Protein AF-A0A6L5F2B5-F1 (afdb_monomer_lite)

Sequence (164 aa):
MQRPPYLRWAISGLLVLAIVWVEFAPDGMVEHPYLASSVTPGTPLGDVVEMRRVPAGVFPEVMISNKVSRYSLEQGTPLSPGLVANPDLLAPADWLTIVTGVPTTAVAGSKARLVTIEEPANSVTGVVIATGEEGEVAIPPDSAEAIATAHRRGSLEVLVSVGD

Structure (mmCIF, N/CA/C/O backbone):
data_AF-A0A6L5F2B5-F1
#
_entry.id   AF-A0A6L5F2B5-F1
#
loop_
_atom_site.group_PDB
_atom_site.id
_atom_site.type_symbol
_atom_site.label_atom_id
_atom_site.label_alt_id
_atom_site.label_comp_id
_atom_site.label_asym_id
_atom_site.label_entity_id
_atom_site.label_seq_id
_atom_site.pdbx_PDB_ins_code
_atom_site.Cartn_x
_atom_site.Cartn_y
_atom_site.Cartn_z
_atom_site.occupancy
_atom_site.B_iso_or_equiv
_atom_site.auth_seq_id
_atom_site.auth_comp_id
_atom_site.auth_asym_id
_atom_site.auth_atom_id
_atom_site.pdbx_PDB_model_num
ATOM 1 N N . MET A 1 1 ? 45.230 28.207 -45.922 1.00 54.50 1 MET A N 1
ATOM 2 C CA . MET A 1 1 ? 45.480 27.342 -44.749 1.00 54.50 1 MET A CA 1
ATOM 3 C C . MET A 1 1 ? 44.654 26.073 -44.922 1.00 54.50 1 MET A C 1
ATOM 5 O O . MET A 1 1 ? 43.434 26.145 -44.848 1.00 54.50 1 MET A O 1
ATOM 9 N N . GLN A 1 2 ? 45.279 24.948 -45.286 1.00 69.88 2 GLN A N 1
ATOM 10 C CA . GLN A 1 2 ? 44.576 23.665 -45.434 1.00 69.88 2 GLN A CA 1
ATOM 11 C C . GLN A 1 2 ? 44.113 23.186 -44.051 1.00 69.88 2 GLN A C 1
ATOM 13 O O . GLN A 1 2 ? 44.907 23.187 -43.111 1.00 69.88 2 GLN A O 1
ATOM 18 N N . ARG A 1 3 ? 42.832 22.810 -43.911 1.00 64.19 3 ARG A N 1
ATOM 19 C CA . ARG A 1 3 ? 42.331 22.203 -42.669 1.00 64.19 3 ARG A CA 1
ATOM 20 C C . ARG A 1 3 ? 43.109 20.912 -42.422 1.00 64.19 3 ARG A C 1
ATOM 22 O O . ARG A 1 3 ? 43.123 20.052 -43.305 1.00 64.19 3 ARG A O 1
ATOM 29 N N . PRO A 1 4 ? 43.760 20.770 -41.266 1.00 70.94 4 PRO A N 1
ATOM 30 C CA . PRO A 1 4 ? 44.647 19.651 -41.058 1.00 70.94 4 PRO A CA 1
ATOM 31 C C . PRO A 1 4 ? 43.853 18.336 -40.913 1.00 70.94 4 PRO A C 1
ATOM 33 O O . PRO A 1 4 ? 42.762 18.318 -40.334 1.00 70.94 4 PRO A O 1
ATOM 36 N N . PRO A 1 5 ? 44.369 17.224 -41.466 1.00 78.06 5 PRO A N 1
ATOM 37 C CA . PRO A 1 5 ? 43.603 15.997 -41.705 1.00 78.06 5 PRO A CA 1
ATOM 38 C C . PRO A 1 5 ? 43.151 15.280 -40.425 1.00 78.06 5 PRO A C 1
ATOM 40 O O . PRO A 1 5 ? 42.201 14.501 -40.468 1.00 78.06 5 PRO A O 1
ATOM 43 N N . TYR A 1 6 ? 43.778 15.571 -39.281 1.00 80.31 6 TYR A N 1
ATOM 44 C CA . TYR A 1 6 ? 43.431 14.982 -37.984 1.00 80.31 6 TYR A CA 1
ATOM 45 C C . TYR A 1 6 ? 42.020 15.354 -37.507 1.00 80.31 6 TYR A C 1
ATOM 47 O O . TYR A 1 6 ? 41.394 14.573 -36.795 1.00 80.31 6 TYR A O 1
ATOM 55 N N . LEU A 1 7 ? 41.475 16.498 -37.944 1.00 81.44 7 LEU A N 1
ATOM 56 C CA . LEU A 1 7 ? 40.124 16.915 -37.558 1.00 81.44 7 LEU A CA 1
ATOM 57 C C . LEU A 1 7 ? 39.055 15.942 -38.077 1.00 81.44 7 LEU A C 1
ATOM 59 O O . LEU A 1 7 ? 38.041 15.732 -37.419 1.00 81.44 7 LEU A O 1
ATOM 63 N N . ARG A 1 8 ? 39.289 15.330 -39.247 1.00 81.88 8 ARG A N 1
ATOM 64 C CA . ARG A 1 8 ? 38.360 14.355 -39.840 1.00 81.88 8 ARG A CA 1
ATOM 65 C C . ARG A 1 8 ? 38.303 13.090 -38.989 1.00 81.88 8 ARG A C 1
ATOM 67 O O . ARG A 1 8 ? 37.221 12.599 -38.709 1.00 81.88 8 ARG A O 1
ATOM 74 N N . TRP A 1 9 ? 39.460 12.623 -38.525 1.00 84.75 9 TRP A N 1
ATOM 75 C CA . TRP A 1 9 ? 39.563 11.456 -37.652 1.00 84.75 9 TRP A CA 1
ATOM 76 C C . TRP A 1 9 ? 38.947 11.701 -36.273 1.00 84.75 9 TRP A C 1
ATOM 78 O O . TRP A 1 9 ? 38.244 10.831 -35.767 1.00 84.75 9 TRP A O 1
ATOM 88 N N . ALA A 1 10 ? 39.132 12.896 -35.704 1.00 87.19 10 ALA A N 1
ATOM 89 C CA . ALA A 1 10 ? 38.517 13.270 -34.431 1.00 87.19 10 ALA A CA 1
ATOM 90 C C . ALA A 1 10 ? 36.980 13.305 -34.510 1.00 87.19 10 ALA A C 1
ATOM 92 O O . ALA A 1 10 ? 36.309 12.753 -33.642 1.00 87.19 10 ALA A O 1
ATOM 93 N N . ILE A 1 11 ? 36.419 13.897 -35.572 1.00 87.75 11 ILE A N 1
ATOM 94 C CA . ILE A 1 11 ? 34.963 13.935 -35.787 1.00 87.75 11 ILE A CA 1
ATOM 95 C C . ILE A 1 11 ? 34.411 12.521 -35.983 1.00 87.75 11 ILE A C 1
ATOM 97 O O . ILE A 1 11 ? 33.406 12.175 -35.368 1.00 87.75 11 ILE A O 1
ATOM 101 N N . SER A 1 12 ? 35.077 11.687 -36.788 1.00 88.19 12 SER A N 1
ATOM 102 C CA . SER A 1 12 ? 34.663 10.293 -36.975 1.00 88.19 12 SER A CA 1
ATOM 103 C C . SER A 1 12 ? 34.685 9.511 -35.662 1.00 88.19 12 SER A C 1
ATOM 105 O O . SER A 1 12 ? 33.732 8.796 -35.374 1.00 88.19 12 SER A O 1
ATOM 107 N N . GLY A 1 13 ? 35.725 9.676 -34.838 1.00 91.31 13 GLY A N 1
ATOM 108 C CA . GLY A 1 13 ? 35.797 9.038 -33.521 1.00 91.31 13 GLY A CA 1
ATOM 109 C C . GLY A 1 13 ? 34.666 9.480 -32.590 1.00 91.31 13 GLY A C 1
ATOM 110 O O . GLY A 1 13 ? 34.049 8.648 -31.932 1.00 91.31 13 GLY A O 1
ATOM 111 N N . LEU A 1 14 ? 34.340 10.775 -32.587 1.00 92.06 14 LEU A N 1
ATOM 112 C CA . LEU A 1 14 ? 33.259 11.323 -31.769 1.00 92.06 14 LEU A CA 1
ATOM 113 C C . LEU A 1 14 ? 31.879 10.837 -32.236 1.00 92.06 14 LEU A C 1
ATOM 115 O O . LEU A 1 14 ? 31.040 10.510 -31.403 1.00 92.06 14 LEU A O 1
ATOM 119 N N . LEU A 1 15 ? 31.659 10.721 -33.549 1.00 91.62 15 LEU A N 1
ATOM 120 C CA . LEU A 1 15 ? 30.430 10.146 -34.104 1.00 91.62 15 LEU A CA 1
ATOM 121 C C . LEU A 1 15 ? 30.271 8.670 -33.737 1.00 91.62 15 LEU A C 1
ATOM 123 O O . LEU A 1 15 ? 29.183 8.263 -33.345 1.00 91.62 15 LEU A O 1
ATOM 127 N N . VAL A 1 16 ? 31.345 7.878 -33.816 1.00 92.19 16 VAL A N 1
ATOM 128 C CA . VAL A 1 16 ? 31.313 6.467 -33.400 1.00 92.19 16 VAL A CA 1
ATOM 129 C C . VAL A 1 16 ? 30.978 6.357 -31.915 1.00 92.19 16 VAL A C 1
ATOM 131 O O . VAL A 1 16 ? 30.106 5.574 -31.556 1.00 92.19 16 VAL A O 1
ATOM 134 N N . LEU A 1 17 ? 31.598 7.174 -31.059 1.00 91.62 17 LEU A N 1
ATOM 135 C CA . LEU A 1 17 ? 31.284 7.202 -29.628 1.00 91.62 17 LEU A CA 1
ATOM 136 C C . LEU A 1 17 ? 29.833 7.612 -29.357 1.00 91.62 17 LEU A C 1
ATOM 138 O O . LEU A 1 17 ? 29.188 7.001 -28.513 1.00 91.62 17 LEU A O 1
ATOM 142 N N . ALA A 1 18 ? 29.307 8.604 -30.078 1.00 90.38 18 ALA A N 1
ATOM 143 C CA . ALA A 1 18 ? 27.919 9.032 -29.937 1.00 90.38 18 ALA A CA 1
ATOM 144 C C . ALA A 1 18 ? 26.934 7.932 -30.360 1.00 90.38 18 ALA A C 1
ATOM 146 O O . ALA A 1 18 ? 25.957 7.695 -29.660 1.00 90.38 18 ALA A O 1
ATOM 147 N N . ILE A 1 19 ? 27.206 7.231 -31.466 1.00 90.50 19 ILE A N 1
ATOM 148 C CA . ILE A 1 19 ? 26.375 6.111 -31.929 1.00 90.50 19 ILE A CA 1
ATOM 149 C C . ILE A 1 19 ? 26.415 4.967 -30.919 1.00 90.50 19 ILE A C 1
ATOM 151 O O . ILE A 1 19 ? 25.364 4.477 -30.534 1.00 90.50 19 ILE A O 1
ATOM 155 N N . VAL A 1 20 ? 27.605 4.585 -30.446 1.00 90.62 20 VAL A N 1
ATOM 156 C CA . VAL A 1 20 ? 27.759 3.574 -29.389 1.00 90.62 20 VAL A CA 1
ATOM 157 C C . VAL A 1 20 ? 26.959 3.989 -28.155 1.00 90.62 20 VAL A C 1
ATOM 159 O O . VAL A 1 20 ? 26.206 3.194 -27.611 1.00 90.62 20 VAL A O 1
ATOM 162 N N . TRP A 1 21 ? 27.056 5.248 -27.737 1.00 88.38 21 TRP A N 1
ATOM 163 C CA . TRP A 1 21 ? 26.327 5.732 -26.570 1.00 88.38 21 TRP A CA 1
ATOM 164 C C . TRP A 1 21 ? 24.803 5.695 -26.748 1.00 88.38 21 TRP A C 1
ATOM 166 O O . TRP A 1 21 ? 24.103 5.351 -25.805 1.00 88.38 21 TRP A O 1
ATOM 176 N N . VAL A 1 22 ? 24.291 6.002 -27.944 1.00 86.56 22 VAL A N 1
ATOM 177 C CA . VAL A 1 22 ? 22.856 5.913 -28.265 1.00 86.56 22 VAL A CA 1
ATOM 178 C C . VAL A 1 22 ? 22.385 4.460 -28.346 1.00 86.56 22 VAL A C 1
ATOM 180 O O . VAL A 1 22 ? 21.318 4.148 -27.831 1.00 86.56 22 VAL A O 1
ATOM 183 N N . GLU A 1 23 ? 23.178 3.574 -28.946 1.00 84.06 23 GLU A N 1
ATOM 184 C CA . GLU A 1 23 ? 22.852 2.148 -29.083 1.00 84.06 23 GLU A CA 1
ATOM 185 C C . GLU A 1 23 ? 22.801 1.441 -27.720 1.00 84.06 23 GLU A C 1
ATOM 187 O O . GLU A 1 23 ? 21.965 0.572 -27.492 1.00 84.06 23 GLU A O 1
ATOM 192 N N . PHE A 1 24 ? 23.684 1.832 -26.796 1.00 83.81 24 PHE A N 1
ATOM 193 C CA . PHE A 1 24 ? 23.734 1.299 -25.432 1.00 83.81 24 PHE A CA 1
ATOM 194 C C . PHE A 1 24 ? 22.965 2.150 -24.413 1.00 83.81 24 PHE A C 1
ATOM 196 O O . PHE A 1 24 ? 23.032 1.867 -23.213 1.00 83.81 24 PHE A O 1
ATOM 203 N N . ALA A 1 25 ? 22.249 3.189 -24.852 1.00 79.69 25 ALA A N 1
ATOM 204 C CA . ALA A 1 25 ? 21.392 3.946 -23.956 1.00 79.69 25 ALA A CA 1
ATOM 205 C C . ALA A 1 25 ? 20.269 3.019 -23.454 1.00 79.69 25 ALA A C 1
ATOM 207 O O . ALA A 1 25 ? 19.643 2.328 -24.261 1.00 79.69 25 ALA A O 1
ATOM 208 N N . PRO A 1 26 ? 20.008 2.965 -22.136 1.00 76.38 26 PRO A N 1
ATOM 209 C CA . PRO A 1 26 ? 18.929 2.147 -21.606 1.00 76.38 26 PRO A CA 1
ATOM 210 C C . PRO A 1 26 ? 17.595 2.574 -22.223 1.00 76.38 26 PRO A C 1
ATOM 212 O O . PRO A 1 26 ? 17.339 3.767 -22.399 1.00 76.38 26 PRO A O 1
ATOM 215 N N . ASP A 1 27 ? 16.757 1.587 -22.548 1.00 79.81 27 ASP A N 1
ATOM 216 C CA . ASP A 1 27 ? 15.412 1.829 -23.060 1.00 79.81 27 ASP A CA 1
ATOM 217 C C . ASP A 1 27 ? 14.671 2.730 -22.066 1.00 79.81 27 ASP A C 1
ATOM 219 O O . ASP A 1 27 ? 14.524 2.407 -20.886 1.00 79.81 27 ASP A O 1
ATOM 223 N N . GLY A 1 28 ? 14.252 3.903 -22.538 1.00 87.12 28 GLY A N 1
ATOM 224 C CA . GLY A 1 28 ? 13.552 4.881 -21.713 1.00 87.12 28 GLY A CA 1
ATOM 225 C C . GLY A 1 28 ? 12.158 4.417 -21.296 1.00 87.12 28 GLY A C 1
ATOM 226 O O . GLY A 1 28 ? 11.490 5.140 -20.563 1.00 87.12 28 GLY A O 1
ATOM 227 N N . MET A 1 29 ? 11.706 3.252 -21.768 1.00 92.31 29 MET A N 1
ATOM 228 C CA . MET A 1 29 ? 10.403 2.678 -21.470 1.00 92.31 29 MET A CA 1
ATOM 229 C C . MET A 1 29 ? 10.550 1.361 -20.704 1.00 92.31 29 MET A C 1
ATOM 231 O O . MET A 1 29 ? 11.310 0.480 -21.097 1.00 92.31 29 MET A O 1
ATOM 235 N N . VAL A 1 30 ? 9.738 1.190 -19.668 1.00 93.75 30 VAL A N 1
ATOM 236 C CA . VAL A 1 30 ? 9.648 -0.021 -18.845 1.00 93.75 30 VAL A CA 1
ATOM 237 C C . VAL A 1 30 ? 8.236 -0.588 -18.895 1.00 93.75 30 VAL A C 1
ATOM 239 O O . VAL A 1 30 ? 7.274 0.134 -19.163 1.00 93.75 30 VAL A O 1
ATOM 242 N N . GLU A 1 31 ? 8.098 -1.888 -18.656 1.00 94.00 31 GLU A N 1
ATOM 243 C CA . GLU A 1 31 ? 6.786 -2.504 -18.483 1.00 94.00 31 GLU A CA 1
ATOM 244 C C . GLU A 1 31 ? 6.253 -2.217 -17.080 1.00 94.00 31 GLU A C 1
ATOM 246 O O . GLU A 1 31 ? 6.948 -2.411 -16.084 1.00 94.00 31 GLU A O 1
ATOM 251 N N . HIS A 1 32 ? 5.011 -1.754 -17.007 1.00 95.75 32 HIS A N 1
ATOM 252 C CA . HIS A 1 32 ? 4.328 -1.467 -15.757 1.00 95.75 32 HIS A CA 1
ATOM 253 C C . HIS A 1 32 ? 2.943 -2.130 -15.748 1.00 95.75 32 HIS A C 1
ATOM 255 O O . HIS A 1 32 ? 2.259 -2.110 -16.777 1.00 95.75 32 HIS A O 1
ATOM 261 N N . PRO A 1 33 ? 2.518 -2.719 -14.619 1.00 96.38 33 PRO A N 1
ATOM 262 C CA . PRO A 1 33 ? 1.235 -3.399 -14.519 1.00 96.38 33 PRO A CA 1
ATOM 263 C C . 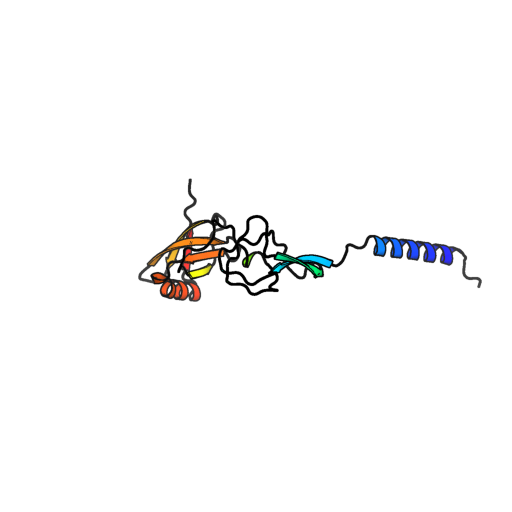PRO A 1 33 ? 0.055 -2.424 -14.419 1.00 96.38 33 PRO A C 1
ATOM 265 O O . PRO A 1 33 ? 0.040 -1.498 -13.606 1.00 96.38 33 PRO A O 1
ATOM 268 N N . TYR A 1 34 ? -0.973 -2.685 -15.220 1.00 96.56 34 TYR A N 1
ATOM 269 C CA . TYR A 1 34 ? -2.263 -1.999 -15.215 1.00 96.56 34 TYR A CA 1
ATOM 270 C C . TYR A 1 34 ? -3.389 -3.009 -15.020 1.00 96.56 34 TYR A C 1
ATOM 272 O O . TYR A 1 34 ? -3.281 -4.155 -15.449 1.00 96.56 34 TYR A O 1
ATOM 280 N N . LEU A 1 35 ? -4.498 -2.588 -14.417 1.00 97.00 35 LEU A N 1
ATOM 281 C CA . LEU A 1 35 ? -5.676 -3.446 -14.307 1.00 97.00 35 LEU A CA 1
ATOM 282 C C . LEU A 1 35 ? -6.334 -3.679 -15.672 1.00 97.00 35 LEU A C 1
ATOM 284 O O . LEU A 1 35 ? -6.782 -2.737 -16.324 1.00 97.00 35 LEU A O 1
ATOM 288 N N . ALA A 1 36 ? -6.449 -4.943 -16.072 1.00 96.38 36 ALA A N 1
ATOM 289 C CA . ALA A 1 36 ? -7.134 -5.362 -17.292 1.00 96.38 36 ALA A CA 1
ATOM 290 C C . ALA A 1 36 ? -8.665 -5.362 -17.134 1.00 96.38 36 ALA A C 1
ATOM 292 O O . ALA A 1 36 ? -9.388 -5.233 -18.121 1.00 96.38 36 ALA A O 1
ATOM 293 N N . SER A 1 37 ? -9.170 -5.457 -15.901 1.00 95.69 37 SER A N 1
ATOM 294 C CA . SER A 1 37 ? -10.593 -5.388 -15.551 1.00 95.69 37 SER A CA 1
ATOM 295 C C . SER A 1 37 ? -10.785 -4.731 -14.184 1.00 95.69 37 SER A C 1
ATOM 297 O O . SER A 1 37 ? -9.860 -4.706 -13.377 1.00 95.69 37 SER A O 1
ATOM 299 N N . SER A 1 38 ? -11.989 -4.229 -13.900 1.00 95.31 38 SER A N 1
ATOM 300 C CA . SER A 1 38 ? -12.322 -3.735 -12.559 1.00 95.31 38 SER A CA 1
ATOM 301 C C . SER A 1 38 ? -12.286 -4.869 -11.532 1.00 95.31 38 SER A C 1
ATOM 303 O O . SER A 1 38 ? -12.674 -6.000 -11.833 1.00 95.31 38 SER A O 1
ATOM 305 N N . VAL A 1 39 ? -11.836 -4.561 -10.318 1.00 94.75 39 VAL A N 1
ATOM 306 C CA . VAL A 1 39 ? -11.654 -5.532 -9.230 1.00 94.75 39 VAL A CA 1
ATOM 307 C C . VAL A 1 39 ? -12.181 -4.982 -7.912 1.00 94.75 39 VAL A C 1
ATOM 309 O O . VAL A 1 39 ? -12.155 -3.776 -7.671 1.00 94.75 39 VAL A O 1
ATOM 312 N N . THR A 1 40 ? -12.635 -5.874 -7.037 1.00 91.88 40 THR A N 1
ATOM 313 C CA . THR A 1 40 ? -13.027 -5.548 -5.660 1.00 91.88 40 THR A CA 1
ATOM 314 C C . THR A 1 40 ? -11.866 -5.796 -4.686 1.00 91.88 40 THR A C 1
ATOM 316 O O . THR A 1 40 ? -10.929 -6.527 -5.035 1.00 91.88 40 THR A O 1
ATOM 319 N N . PRO A 1 41 ? -11.909 -5.252 -3.454 1.00 87.94 41 PRO A N 1
ATOM 320 C CA . PRO A 1 41 ? -10.929 -5.577 -2.419 1.00 87.94 41 PRO A CA 1
ATOM 321 C C . PRO A 1 41 ? -10.782 -7.092 -2.228 1.00 87.94 41 PRO A C 1
ATOM 323 O O . PRO A 1 41 ? -11.764 -7.832 -2.277 1.00 87.94 41 PRO A O 1
ATOM 326 N N . GLY A 1 42 ? -9.551 -7.553 -2.043 1.00 86.12 42 GLY A N 1
ATOM 327 C CA . GLY A 1 42 ? -9.200 -8.963 -1.884 1.00 86.12 42 GLY A CA 1
ATOM 328 C C . GLY A 1 42 ? -9.114 -9.778 -3.174 1.00 86.12 42 GLY A C 1
ATOM 329 O O . GLY A 1 42 ? -8.711 -10.937 -3.120 1.00 86.12 42 GLY A O 1
ATOM 330 N N . THR A 1 43 ? -9.419 -9.196 -4.337 1.00 90.81 43 THR A N 1
ATOM 331 C CA . THR A 1 43 ? -9.288 -9.906 -5.620 1.00 90.81 43 THR A CA 1
ATOM 332 C C . THR A 1 43 ? -7.814 -10.195 -5.928 1.00 90.81 43 THR A C 1
ATOM 334 O O . THR A 1 43 ? -7.023 -9.248 -5.934 1.00 90.81 43 THR A O 1
ATOM 337 N N . PRO A 1 44 ? -7.420 -11.451 -6.215 1.00 92.44 44 PRO A N 1
ATOM 338 C CA . PRO A 1 44 ? -6.066 -11.783 -6.657 1.00 92.44 44 PRO A CA 1
ATOM 339 C C . PRO A 1 44 ? -5.696 -11.060 -7.954 1.00 92.44 44 PRO A C 1
ATOM 341 O O . PRO A 1 44 ? -6.482 -11.035 -8.898 1.00 92.44 44 PRO A O 1
ATOM 344 N N . LEU A 1 45 ? -4.489 -10.495 -8.012 1.00 93.31 45 LEU A N 1
ATOM 345 C CA . LEU A 1 45 ? -4.063 -9.651 -9.134 1.00 93.31 45 LEU A CA 1
ATOM 346 C C . LEU A 1 45 ? -3.381 -10.413 -10.282 1.00 93.31 45 LEU A C 1
ATOM 348 O O . LEU A 1 45 ? -3.130 -9.822 -11.324 1.00 93.31 45 LEU A O 1
ATOM 352 N N . GLY A 1 46 ? -3.087 -11.706 -10.116 1.00 86.56 46 GLY A N 1
ATOM 353 C CA . GLY A 1 46 ? -2.279 -12.479 -11.070 1.00 86.56 46 GLY A CA 1
ATOM 354 C C . GLY A 1 46 ? -2.813 -12.483 -12.507 1.00 86.56 46 GLY A C 1
ATOM 355 O O . GLY A 1 46 ? -2.042 -12.260 -13.435 1.00 86.56 46 GLY A O 1
ATOM 356 N N . ASP A 1 47 ? -4.125 -12.663 -12.678 1.00 87.38 47 ASP A N 1
ATOM 357 C CA . ASP A 1 47 ? -4.748 -12.856 -14.000 1.00 87.38 47 ASP A CA 1
ATOM 358 C C . ASP A 1 47 ? -5.524 -11.626 -14.503 1.00 87.38 47 ASP A C 1
ATOM 360 O O . ASP A 1 47 ? -6.057 -11.620 -15.611 1.00 87.38 47 ASP A O 1
ATOM 364 N N . VAL A 1 48 ? -5.614 -10.576 -13.686 1.00 93.38 48 VAL A N 1
ATOM 365 C CA . VAL A 1 48 ? -6.406 -9.359 -13.958 1.00 93.38 48 VAL A CA 1
ATOM 366 C C . VAL A 1 48 ? -5.520 -8.160 -14.292 1.00 93.38 48 VAL A C 1
ATOM 368 O O . VAL A 1 48 ? -5.969 -7.015 -14.242 1.00 93.38 48 VAL A O 1
ATOM 371 N N . VAL A 1 49 ? -4.253 -8.415 -14.619 1.00 95.75 49 VAL A N 1
ATOM 372 C CA . VAL A 1 49 ? -3.243 -7.400 -14.910 1.00 95.75 49 VAL A CA 1
ATOM 373 C C . VAL A 1 49 ? -2.729 -7.556 -16.332 1.00 95.75 49 VAL A C 1
ATOM 375 O O . VAL A 1 49 ? -2.451 -8.657 -16.800 1.00 95.75 49 VAL A O 1
ATOM 378 N N . GLU A 1 50 ? -2.562 -6.426 -17.006 1.00 95.50 50 GLU A N 1
ATOM 379 C CA . GLU A 1 50 ? -1.867 -6.324 -18.281 1.00 95.50 50 GLU A CA 1
ATOM 380 C C . GLU A 1 50 ? -0.627 -5.438 -18.139 1.00 95.50 50 GLU A C 1
ATOM 382 O O . GLU A 1 50 ? -0.633 -4.427 -17.433 1.00 95.50 50 GLU A O 1
ATOM 387 N N . MET A 1 51 ? 0.455 -5.815 -18.816 1.00 95.06 51 MET A N 1
ATOM 388 C CA . MET A 1 51 ? 1.694 -5.042 -18.819 1.00 95.06 51 MET A CA 1
ATOM 389 C C . MET A 1 51 ? 1.630 -3.991 -19.928 1.00 95.06 51 MET A C 1
ATOM 391 O O . MET A 1 51 ? 1.414 -4.319 -21.096 1.00 95.06 51 MET A O 1
ATOM 395 N N . ARG A 1 52 ? 1.825 -2.717 -19.576 1.00 94.81 52 ARG A N 1
ATOM 396 C CA . ARG A 1 52 ? 1.892 -1.603 -20.534 1.00 94.81 52 ARG A CA 1
ATOM 397 C C . ARG A 1 52 ? 3.267 -0.949 -20.482 1.00 94.81 52 ARG A C 1
ATOM 399 O O . ARG A 1 52 ? 3.834 -0.773 -19.408 1.00 94.81 52 ARG A O 1
ATOM 406 N N . ARG A 1 53 ? 3.795 -0.545 -21.641 1.00 94.69 53 ARG A N 1
ATOM 407 C CA . ARG A 1 53 ? 5.057 0.205 -21.716 1.00 94.69 53 ARG A CA 1
ATOM 408 C C . ARG A 1 53 ? 4.830 1.665 -21.334 1.00 94.69 53 ARG A C 1
ATOM 410 O O . ARG A 1 53 ? 4.037 2.353 -21.973 1.00 94.69 53 ARG A O 1
ATOM 417 N N . VAL A 1 54 ? 5.564 2.140 -20.337 1.00 94.25 54 VAL A N 1
ATOM 418 C CA . VAL A 1 54 ? 5.519 3.518 -19.827 1.00 94.25 54 VAL A CA 1
ATOM 419 C C . VAL A 1 54 ? 6.935 4.072 -19.687 1.00 94.25 54 VAL A C 1
ATOM 421 O O . VAL A 1 54 ? 7.870 3.281 -19.572 1.00 94.25 54 VAL A O 1
ATOM 424 N N . PRO A 1 55 ? 7.136 5.399 -19.680 1.00 93.31 55 PRO A N 1
ATOM 425 C CA . PRO A 1 55 ? 8.460 5.953 -19.441 1.00 93.31 55 PRO A CA 1
ATOM 426 C C . PRO A 1 55 ? 9.008 5.533 -18.071 1.00 93.31 55 PRO A C 1
ATOM 428 O O . PRO A 1 55 ? 8.283 5.502 -17.072 1.00 93.31 55 PRO A O 1
ATOM 431 N N . ALA A 1 56 ? 10.297 5.212 -18.026 1.00 90.31 56 ALA A N 1
ATOM 432 C CA . ALA A 1 56 ? 10.992 4.834 -16.807 1.00 90.31 56 ALA A CA 1
ATOM 433 C C . ALA A 1 56 ? 10.894 5.950 -15.752 1.00 90.31 56 ALA A C 1
ATOM 435 O O . ALA A 1 56 ? 11.029 7.134 -16.062 1.00 90.31 56 ALA A O 1
ATOM 436 N N . GLY A 1 57 ? 10.658 5.569 -14.494 1.00 87.62 57 GLY A N 1
ATOM 437 C CA . GLY A 1 57 ? 10.583 6.500 -13.363 1.00 87.62 57 GLY A CA 1
ATOM 438 C C . GLY A 1 57 ? 9.253 7.246 -13.199 1.00 87.62 57 GLY A C 1
ATOM 439 O O . GLY A 1 57 ? 9.129 8.025 -12.259 1.00 87.62 57 GLY A O 1
ATOM 440 N N . VAL A 1 58 ? 8.252 7.010 -14.059 1.00 91.44 58 VAL A N 1
ATOM 441 C CA . VAL A 1 58 ? 6.912 7.616 -13.902 1.00 91.44 58 VAL A CA 1
ATOM 442 C C . VAL A 1 58 ? 6.140 6.993 -12.738 1.00 91.44 58 VAL A C 1
ATOM 444 O O . VAL A 1 58 ? 5.430 7.701 -12.027 1.00 91.44 58 VAL A O 1
ATOM 447 N N . PHE A 1 59 ? 6.287 5.684 -12.528 1.00 91.75 59 PHE A N 1
ATOM 448 C CA . PHE A 1 59 ? 5.608 4.948 -11.465 1.00 91.75 59 PHE A CA 1
ATOM 449 C C . PHE A 1 59 ? 6.609 4.200 -10.580 1.00 91.75 59 PHE A C 1
ATOM 451 O O . PHE A 1 59 ? 7.636 3.737 -11.086 1.00 91.75 59 PHE A O 1
ATOM 458 N N . PRO A 1 60 ? 6.317 4.053 -9.274 1.00 88.81 60 PRO A N 1
ATOM 459 C CA . PRO A 1 60 ? 7.093 3.184 -8.400 1.00 88.81 60 PRO A CA 1
ATOM 460 C C . PRO A 1 60 ? 6.970 1.723 -8.847 1.00 88.81 60 PRO A C 1
ATOM 462 O O . PRO 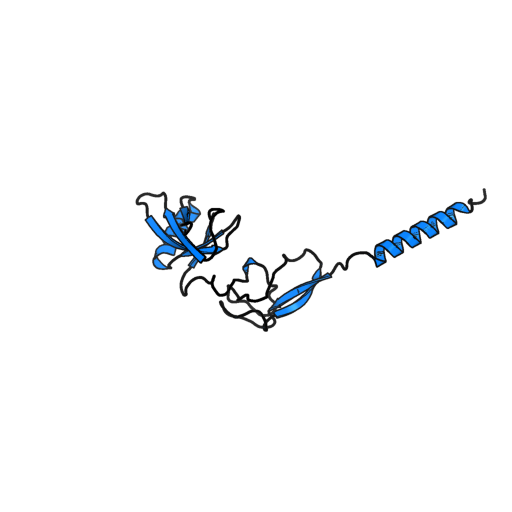A 1 60 ? 5.932 1.293 -9.354 1.00 88.81 60 PRO A O 1
ATOM 465 N N . GLU A 1 61 ? 8.031 0.951 -8.634 1.00 87.44 61 GLU A N 1
ATOM 466 C CA . GLU A 1 61 ? 8.037 -0.482 -8.919 1.00 87.44 61 GLU A CA 1
ATOM 467 C C . GLU A 1 61 ? 7.056 -1.220 -7.997 1.00 87.44 61 GLU A C 1
ATOM 469 O O . GLU A 1 61 ? 6.969 -0.935 -6.800 1.00 87.44 61 GLU A O 1
ATOM 474 N N . VAL A 1 62 ? 6.302 -2.172 -8.554 1.00 89.69 62 VAL A N 1
ATOM 475 C CA . VAL A 1 62 ? 5.314 -2.954 -7.808 1.00 89.69 62 VAL A CA 1
ATOM 476 C C . VAL A 1 62 ? 5.405 -4.431 -8.182 1.00 89.69 62 VAL A C 1
ATOM 478 O O . VAL A 1 62 ? 5.372 -4.811 -9.350 1.00 89.69 62 VAL A O 1
ATOM 481 N N . MET A 1 63 ? 5.497 -5.284 -7.165 1.00 88.62 63 MET A N 1
ATOM 482 C CA . MET A 1 63 ? 5.500 -6.737 -7.324 1.00 88.62 63 MET A CA 1
ATOM 483 C C . MET A 1 63 ? 4.076 -7.270 -7.184 1.00 88.62 63 MET A C 1
ATOM 485 O O . MET A 1 63 ? 3.504 -7.184 -6.100 1.00 88.62 63 MET A O 1
ATOM 489 N N . ILE A 1 64 ? 3.519 -7.833 -8.261 1.00 90.31 64 ILE A N 1
ATOM 490 C CA . ILE A 1 64 ? 2.125 -8.320 -8.318 1.00 90.31 64 ILE A CA 1
ATOM 491 C C . ILE A 1 64 ? 1.980 -9.783 -7.865 1.00 90.31 64 ILE A C 1
ATOM 493 O O . ILE A 1 64 ? 0.896 -10.215 -7.473 1.00 90.31 64 ILE A O 1
ATOM 497 N N . SER A 1 65 ? 3.068 -10.556 -7.888 1.00 88.44 65 SER A N 1
ATOM 498 C CA . SER A 1 65 ? 3.035 -11.980 -7.537 1.00 88.44 65 SER A CA 1
ATOM 499 C C . SER A 1 65 ? 2.487 -12.197 -6.121 1.00 88.44 65 SER A C 1
ATOM 501 O O . SER A 1 65 ? 2.973 -11.593 -5.163 1.00 88.44 65 SER A O 1
ATOM 503 N N . ASN A 1 66 ? 1.466 -13.052 -6.004 1.00 87.06 66 ASN A N 1
ATOM 504 C CA . ASN A 1 66 ? 0.738 -13.350 -4.764 1.00 87.06 66 ASN A CA 1
ATOM 505 C C . ASN A 1 66 ? 0.124 -12.124 -4.059 1.00 87.06 66 ASN A C 1
ATOM 507 O O . ASN A 1 66 ? -0.046 -12.134 -2.839 1.00 87.06 66 ASN A O 1
ATOM 511 N N . LYS A 1 67 ? -0.215 -11.066 -4.806 1.00 91.06 67 LYS A N 1
ATOM 512 C CA . LYS A 1 67 ? -0.920 -9.897 -4.270 1.00 91.06 67 LYS A CA 1
ATOM 513 C C . LYS A 1 67 ? -2.410 -9.924 -4.565 1.00 91.06 67 LYS A C 1
ATOM 515 O O . LYS A 1 67 ? -2.871 -10.501 -5.552 1.00 91.06 67 LYS A O 1
ATOM 520 N N . VAL A 1 68 ? -3.143 -9.217 -3.717 1.00 91.62 68 VAL A N 1
ATOM 521 C CA . VAL A 1 68 ? -4.564 -8.921 -3.875 1.00 91.62 68 VAL A CA 1
ATOM 522 C C . VAL A 1 68 ? -4.785 -7.416 -3.975 1.00 91.62 68 VAL A C 1
ATOM 524 O O . VAL A 1 68 ? -3.978 -6.627 -3.475 1.00 91.62 68 VAL A O 1
ATOM 527 N N . SER A 1 69 ? -5.888 -7.011 -4.602 1.00 90.62 69 SER A N 1
ATOM 528 C CA . SER A 1 69 ? -6.314 -5.614 -4.603 1.00 90.62 69 SER A CA 1
ATOM 529 C C . SER A 1 69 ? -6.676 -5.172 -3.191 1.00 90.62 69 SER A C 1
ATOM 531 O O . SER A 1 69 ? -7.418 -5.859 -2.489 1.00 90.62 69 SER A O 1
ATOM 533 N N . ARG A 1 70 ? -6.188 -4.008 -2.774 1.00 86.69 70 ARG A N 1
ATOM 534 C CA . ARG A 1 70 ? -6.528 -3.437 -1.470 1.00 86.69 70 ARG A CA 1
ATOM 535 C C . ARG A 1 70 ? -7.873 -2.714 -1.468 1.00 86.69 70 ARG A C 1
ATOM 537 O O . ARG A 1 70 ? -8.588 -2.737 -0.471 1.00 86.69 70 ARG A O 1
ATOM 544 N N . TYR A 1 71 ? -8.216 -2.094 -2.591 1.00 86.19 71 TYR A N 1
ATOM 545 C CA . TYR A 1 71 ? -9.419 -1.284 -2.754 1.00 86.19 71 TYR A CA 1
ATOM 546 C C . TYR A 1 71 ? -10.258 -1.796 -3.927 1.00 86.19 71 TYR A C 1
ATOM 548 O O . TYR A 1 71 ? -9.849 -2.695 -4.666 1.00 86.19 71 TYR A O 1
ATOM 556 N N . SER A 1 72 ? -11.447 -1.221 -4.098 1.00 90.88 72 SER A N 1
ATOM 557 C CA . SER A 1 72 ? -12.158 -1.342 -5.367 1.00 90.88 72 SER A CA 1
ATOM 558 C C . SER A 1 72 ? -11.433 -0.479 -6.393 1.00 90.88 72 SER A C 1
ATOM 560 O O . SER A 1 72 ? -11.253 0.715 -6.159 1.00 90.88 72 SER A O 1
ATOM 562 N N . LEU A 1 73 ? -11.000 -1.077 -7.497 1.00 94.94 73 LEU A N 1
ATOM 563 C CA . LEU A 1 73 ? -10.225 -0.400 -8.533 1.00 94.94 73 LEU A CA 1
ATOM 564 C C . LEU A 1 73 ? -10.885 -0.6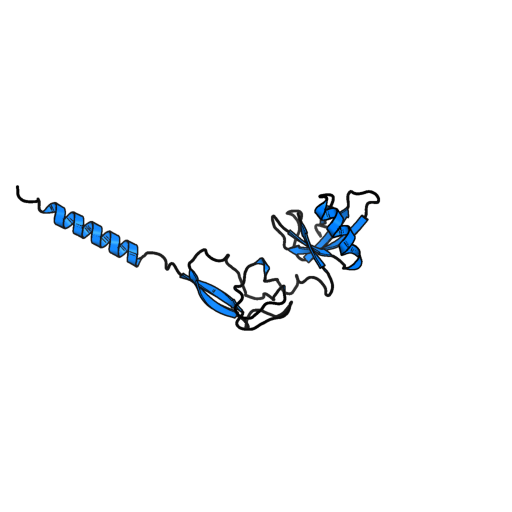00 -9.892 1.00 94.94 73 LEU A C 1
ATOM 566 O O . LEU A 1 73 ? -11.430 -1.666 -10.187 1.00 94.94 73 LEU A O 1
ATOM 570 N N . GLU A 1 74 ? -10.823 0.433 -10.721 1.00 96.88 74 GLU A N 1
ATOM 571 C CA . GLU A 1 74 ? -11.373 0.402 -12.070 1.00 96.88 74 GLU A CA 1
ATOM 572 C C . GLU A 1 74 ? -10.357 -0.151 -13.072 1.00 96.88 74 GLU A C 1
ATOM 574 O O . GLU A 1 74 ? -9.137 -0.083 -12.872 1.00 96.88 74 GLU A O 1
ATOM 579 N N . GLN A 1 75 ? -10.874 -0.678 -14.181 1.00 96.88 75 GLN A N 1
ATOM 580 C CA . GLN A 1 75 ? -10.066 -1.071 -15.329 1.00 96.88 75 GLN A CA 1
ATOM 581 C C . GLN A 1 75 ? -9.170 0.088 -15.795 1.00 96.88 75 GLN A C 1
ATOM 583 O O . GLN A 1 75 ? -9.590 1.240 -15.866 1.00 96.88 75 GLN A O 1
ATOM 588 N N . GLY A 1 76 ? -7.930 -0.224 -16.164 1.00 95.81 76 GLY A N 1
ATOM 589 C CA . GLY A 1 76 ? -6.963 0.748 -16.666 1.00 95.81 76 GLY A CA 1
ATOM 590 C C . GLY A 1 76 ? -6.239 1.543 -15.579 1.00 95.81 76 GLY A C 1
ATOM 591 O O . GLY A 1 76 ? -5.459 2.433 -15.917 1.00 95.81 76 GLY A O 1
ATOM 592 N N . THR A 1 77 ? -6.448 1.227 -14.299 1.00 95.88 77 THR A N 1
ATOM 593 C CA . THR A 1 77 ? -5.700 1.834 -13.190 1.00 95.88 77 THR A CA 1
ATOM 594 C C . THR A 1 77 ? -4.252 1.307 -13.169 1.00 95.88 77 THR A C 1
ATOM 596 O O . THR A 1 77 ? -4.073 0.084 -13.175 1.00 95.88 77 THR A O 1
ATOM 599 N N . PRO A 1 78 ? -3.220 2.177 -13.137 1.00 95.69 78 PRO A N 1
ATOM 600 C CA . PRO A 1 78 ? -1.837 1.758 -12.900 1.00 95.69 78 PRO A CA 1
ATOM 601 C C . PRO A 1 78 ? -1.683 1.242 -11.469 1.00 95.69 78 PRO A C 1
ATOM 603 O O . PRO A 1 78 ? -2.159 1.877 -10.523 1.00 95.69 78 PRO A O 1
ATOM 606 N N . LEU A 1 79 ? -1.021 0.102 -11.293 1.00 94.31 79 LEU A N 1
ATOM 607 C CA . LEU A 1 79 ? -0.838 -0.472 -9.965 1.00 94.31 79 LEU A CA 1
ATOM 608 C C . LEU A 1 79 ? 0.363 0.152 -9.257 1.00 94.31 79 LEU A C 1
ATOM 610 O O . LEU A 1 79 ? 1.446 0.291 -9.810 1.00 94.31 79 LEU A O 1
ATOM 614 N N . SER A 1 80 ? 0.180 0.492 -7.986 1.00 92.19 80 SER A N 1
ATOM 615 C CA . SER A 1 80 ? 1.246 1.000 -7.127 1.00 92.19 80 SER A CA 1
ATOM 616 C C . SER A 1 80 ? 1.327 0.178 -5.839 1.00 92.19 80 SER A C 1
ATOM 618 O O . SER A 1 80 ? 0.354 -0.498 -5.486 1.00 92.19 80 SER A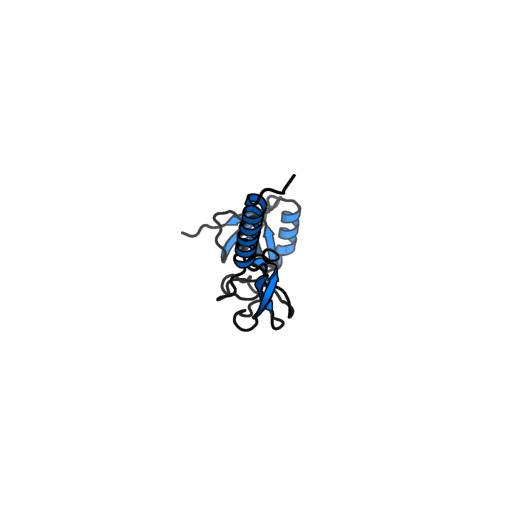 O 1
ATOM 620 N N . PRO A 1 81 ? 2.451 0.235 -5.100 1.00 87.12 81 PRO A N 1
ATOM 621 C CA . PRO A 1 81 ? 2.609 -0.511 -3.852 1.00 87.12 81 PRO A CA 1
ATOM 622 C C . PRO A 1 81 ? 1.492 -0.275 -2.828 1.00 87.12 81 PRO A C 1
ATOM 624 O O . PRO A 1 81 ? 1.143 -1.195 -2.100 1.00 87.12 81 PRO A O 1
ATOM 627 N N . GLY A 1 82 ? 0.894 0.922 -2.794 1.00 84.88 82 GLY A N 1
ATOM 628 C CA . GLY A 1 82 ? -0.206 1.241 -1.876 1.00 84.88 82 GLY A CA 1
ATOM 629 C C . GLY A 1 82 ? -1.560 0.634 -2.265 1.00 84.88 82 GLY A C 1
ATOM 630 O O . GLY A 1 82 ? -2.442 0.514 -1.415 1.00 84.88 82 GLY A O 1
ATOM 631 N N . LEU A 1 83 ? -1.734 0.234 -3.529 1.00 88.81 83 LEU A N 1
ATOM 632 C CA . LEU A 1 83 ? -2.976 -0.356 -4.045 1.00 88.81 83 LEU A CA 1
ATOM 633 C C . LEU A 1 83 ? -3.021 -1.881 -3.912 1.00 88.81 83 LEU A C 1
ATOM 635 O O . LEU A 1 83 ? -4.082 -2.483 -4.090 1.00 88.81 83 LEU A O 1
ATOM 639 N N . VAL A 1 84 ? -1.885 -2.505 -3.606 1.00 90.12 84 VAL A N 1
ATOM 640 C CA . VAL A 1 84 ? -1.742 -3.957 -3.525 1.00 90.12 84 VAL A CA 1
ATOM 641 C C . VAL A 1 84 ? -1.433 -4.380 -2.094 1.00 90.12 84 VAL A C 1
ATOM 643 O O . VAL A 1 84 ? -0.670 -3.729 -1.386 1.00 90.12 84 VAL A O 1
ATOM 646 N N . ALA A 1 85 ? -2.005 -5.496 -1.661 1.00 86.19 85 ALA A N 1
ATOM 647 C CA . ALA A 1 85 ? -1.754 -6.069 -0.344 1.00 86.19 85 ALA A CA 1
ATOM 648 C C . ALA A 1 85 ? -1.340 -7.536 -0.473 1.00 86.19 85 ALA A C 1
ATOM 650 O O . ALA A 1 85 ? -1.595 -8.187 -1.489 1.00 86.19 85 ALA A O 1
ATOM 651 N N . ASN A 1 86 ? -0.696 -8.071 0.564 1.00 84.56 86 ASN A N 1
ATOM 652 C CA . ASN A 1 86 ? -0.677 -9.522 0.725 1.00 84.56 86 ASN A CA 1
ATOM 653 C C . ASN A 1 86 ? -2.087 -9.973 1.144 1.00 84.56 86 ASN A C 1
ATOM 655 O O . ASN A 1 86 ? -2.731 -9.249 1.907 1.00 84.56 86 ASN A O 1
ATOM 659 N N . PRO A 1 87 ? -2.557 -11.149 0.700 1.00 77.62 87 PRO A N 1
ATOM 660 C CA . PRO A 1 87 ? -3.886 -11.660 1.043 1.00 77.62 87 PRO A CA 1
ATOM 661 C C . PRO A 1 87 ? -4.129 -11.723 2.558 1.00 77.62 87 PRO A C 1
ATOM 663 O O . PRO A 1 87 ? -5.213 -11.377 3.018 1.00 77.62 87 PRO A O 1
ATOM 666 N N . ASP A 1 88 ? -3.096 -12.057 3.333 1.00 72.69 88 ASP A N 1
ATOM 667 C CA . ASP A 1 88 ? -3.174 -12.189 4.795 1.00 72.69 88 ASP A CA 1
ATOM 668 C C . ASP A 1 88 ? -3.173 -10.844 5.541 1.00 72.69 88 ASP A C 1
ATOM 670 O O . ASP A 1 88 ? -3.334 -10.802 6.759 1.00 72.69 88 ASP A O 1
ATOM 674 N N . LEU A 1 89 ? -2.960 -9.737 4.824 1.00 73.00 89 LEU A N 1
ATOM 675 C CA . LEU A 1 89 ? -2.805 -8.393 5.382 1.00 73.00 89 LEU A CA 1
ATOM 676 C C . LEU A 1 89 ? -3.976 -7.476 5.018 1.00 73.00 89 LEU A C 1
ATOM 678 O O . LEU A 1 89 ? -3.850 -6.261 5.097 1.00 73.00 89 LEU A O 1
ATOM 682 N N . LEU A 1 90 ? -5.117 -8.021 4.599 1.00 73.06 90 LEU A N 1
ATOM 683 C CA . LEU A 1 90 ? -6.320 -7.216 4.401 1.00 73.06 90 LEU A CA 1
ATOM 684 C C . LEU A 1 90 ? -6.909 -6.790 5.749 1.00 73.06 90 LEU A C 1
ATOM 686 O O . LEU A 1 90 ? -6.945 -7.564 6.707 1.00 73.06 90 LEU A O 1
ATOM 690 N N . ALA A 1 91 ? -7.415 -5.557 5.805 1.00 75.06 91 ALA A N 1
ATOM 691 C CA . ALA A 1 91 ? -8.244 -5.131 6.921 1.00 75.06 91 ALA A CA 1
ATOM 692 C C . ALA A 1 91 ? -9.460 -6.072 7.034 1.00 75.06 91 ALA A C 1
ATOM 694 O O . ALA A 1 91 ? -10.025 -6.449 5.999 1.00 75.06 91 ALA A O 1
ATOM 695 N N . PRO A 1 92 ? -9.877 -6.458 8.254 1.00 78.38 92 PRO A N 1
ATOM 696 C CA . PRO A 1 92 ? -11.117 -7.200 8.432 1.00 78.38 92 PRO A CA 1
ATOM 697 C C . PRO A 1 92 ? -12.298 -6.465 7.784 1.00 78.38 92 PRO A C 1
ATOM 699 O O . PRO A 1 92 ? -12.289 -5.238 7.670 1.00 78.38 92 PRO A O 1
ATOM 702 N N . ALA A 1 93 ? -13.324 -7.215 7.373 1.00 74.19 93 ALA A N 1
ATOM 703 C CA . ALA A 1 93 ? -14.534 -6.619 6.815 1.00 74.19 93 ALA A CA 1
ATOM 704 C C . ALA A 1 93 ? -15.103 -5.555 7.773 1.00 74.19 93 ALA A C 1
ATOM 706 O O . ALA A 1 93 ? -15.095 -5.741 8.991 1.00 74.19 93 ALA A O 1
ATOM 707 N N . ASP A 1 94 ? -15.550 -4.434 7.204 1.00 82.31 94 ASP A N 1
ATOM 708 C CA . ASP A 1 94 ? -16.127 -3.274 7.900 1.00 82.31 94 ASP A CA 1
ATOM 709 C C . ASP A 1 94 ? -15.164 -2.472 8.791 1.00 82.31 94 ASP A C 1
ATOM 711 O O . ASP A 1 94 ? -15.574 -1.512 9.447 1.00 82.31 94 ASP A O 1
ATOM 715 N N . TRP A 1 95 ? -13.872 -2.813 8.803 1.00 88.94 95 TRP A N 1
ATOM 716 C CA . TRP A 1 95 ? -12.868 -2.011 9.494 1.00 88.94 95 TRP A CA 1
ATOM 717 C C . TRP A 1 95 ? -12.434 -0.834 8.629 1.00 88.94 95 TRP A C 1
ATOM 719 O O . TRP A 1 95 ? -12.227 -0.949 7.420 1.00 88.94 95 TRP A O 1
ATOM 729 N N . LEU A 1 96 ? -12.263 0.315 9.274 1.00 87.62 96 LEU A N 1
ATOM 730 C CA . LEU A 1 96 ? -11.754 1.522 8.636 1.00 87.62 96 LEU A CA 1
ATOM 731 C C . LEU A 1 96 ? -10.243 1.570 8.792 1.00 87.62 96 LEU A C 1
ATOM 733 O O . LEU A 1 96 ? -9.692 1.013 9.736 1.00 87.62 96 LEU A O 1
ATOM 737 N N . THR A 1 97 ? -9.554 2.217 7.862 1.00 88.44 97 THR A N 1
ATOM 738 C CA . THR A 1 97 ? -8.094 2.308 7.902 1.00 88.44 97 THR A CA 1
ATOM 739 C C . THR A 1 97 ? -7.646 3.751 8.084 1.00 88.44 97 THR A C 1
ATOM 741 O O . THR A 1 97 ? -8.239 4.663 7.510 1.00 88.44 97 THR A O 1
ATOM 744 N N . ILE A 1 98 ? -6.630 3.960 8.923 1.00 89.00 98 ILE A N 1
ATOM 745 C CA . ILE A 1 98 ? -6.048 5.274 9.195 1.00 89.00 98 ILE A CA 1
ATOM 746 C C . ILE A 1 98 ? -4.545 5.251 8.936 1.00 89.00 98 ILE A C 1
ATOM 748 O O . ILE A 1 98 ? -3.838 4.358 9.409 1.00 89.00 98 ILE A O 1
ATOM 752 N N . VAL A 1 99 ? -4.071 6.248 8.192 1.00 88.81 99 VAL A N 1
ATOM 753 C CA . VAL A 1 99 ? -2.644 6.492 7.974 1.00 88.81 99 VAL A CA 1
ATOM 754 C C . VAL A 1 99 ? -2.100 7.225 9.192 1.00 88.81 99 VAL A C 1
ATOM 756 O O . VAL A 1 99 ? -2.645 8.248 9.592 1.00 88.81 99 VAL A O 1
ATOM 759 N N . THR A 1 100 ? -1.067 6.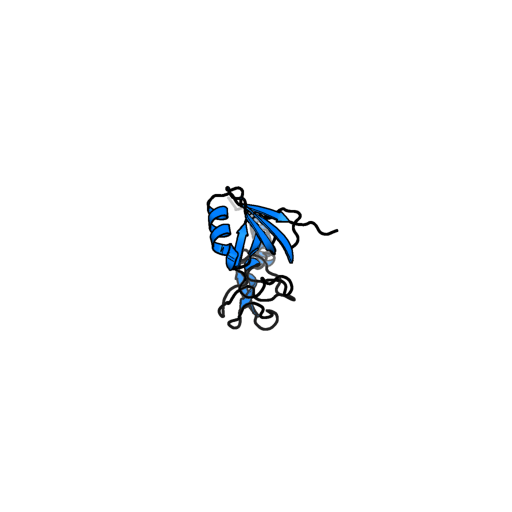689 9.831 1.00 87.81 100 THR A N 1
ATOM 760 C CA . THR A 1 100 ? -0.485 7.259 11.050 1.00 87.81 100 THR A CA 1
ATOM 761 C C . THR A 1 100 ? 0.952 6.786 11.236 1.00 87.81 100 THR A C 1
ATOM 763 O O . THR A 1 100 ? 1.374 5.787 10.658 1.00 87.81 100 THR A O 1
ATOM 766 N N . GLY A 1 101 ? 1.712 7.478 12.087 1.00 85.50 101 GLY A N 1
ATOM 767 C CA . GLY A 1 101 ? 3.021 6.996 12.515 1.00 85.50 101 GLY A CA 1
ATOM 768 C C . GLY A 1 101 ? 2.879 5.639 13.202 1.00 85.50 101 GLY A C 1
ATOM 769 O O . GLY A 1 101 ? 2.202 5.523 14.225 1.00 85.50 101 GLY A O 1
ATOM 770 N N . VAL A 1 102 ? 3.498 4.613 12.625 1.00 86.50 102 VAL A N 1
ATOM 771 C CA . VAL A 1 102 ? 3.577 3.270 13.204 1.00 86.50 102 VAL A CA 1
ATOM 772 C C . VAL A 1 102 ? 5.029 3.038 13.634 1.00 86.50 102 VAL A C 1
ATOM 774 O O . VAL A 1 102 ? 5.936 3.392 12.879 1.00 86.50 102 VAL A O 1
ATOM 777 N N . PRO A 1 103 ? 5.290 2.462 14.824 1.00 85.88 103 PRO A N 1
ATOM 778 C CA . PRO A 1 103 ? 6.651 2.155 15.253 1.00 85.88 103 PRO A CA 1
ATOM 779 C C . PRO A 1 103 ? 7.412 1.334 14.206 1.00 85.88 103 PRO A C 1
ATOM 781 O O . PRO A 1 103 ? 6.859 0.414 13.610 1.00 85.88 103 PRO A O 1
ATOM 784 N N . THR A 1 104 ? 8.702 1.617 14.016 1.00 84.06 104 THR A N 1
ATOM 785 C CA . THR A 1 104 ? 9.542 0.932 13.011 1.00 84.06 104 THR A CA 1
ATOM 786 C C . THR A 1 104 ? 9.730 -0.560 13.282 1.00 84.06 104 THR A C 1
ATOM 788 O O . THR A 1 104 ? 10.096 -1.310 12.383 1.00 84.06 104 THR A O 1
ATOM 791 N N . THR A 1 105 ? 9.472 -0.999 14.514 1.00 82.69 105 THR A N 1
ATOM 792 C CA . THR A 1 105 ? 9.483 -2.406 14.930 1.00 82.69 105 THR A CA 1
ATOM 793 C C . THR A 1 105 ? 8.183 -3.143 14.604 1.00 82.69 105 THR A C 1
ATOM 795 O O . THR A 1 105 ? 8.096 -4.349 14.831 1.00 82.69 105 THR A O 1
ATOM 798 N N . ALA A 1 106 ? 7.159 -2.445 14.110 1.00 83.62 106 ALA A N 1
ATOM 799 C CA . ALA A 1 106 ? 5.896 -3.061 13.750 1.00 83.62 106 ALA A CA 1
ATOM 800 C C . ALA A 1 106 ? 6.048 -3.971 12.532 1.00 83.62 106 ALA A C 1
ATOM 802 O O . ALA A 1 106 ? 6.749 -3.652 11.573 1.00 83.62 106 ALA A O 1
ATOM 803 N N . VAL A 1 107 ? 5.311 -5.077 12.549 1.00 83.25 107 VAL A N 1
ATOM 804 C CA . VAL A 1 107 ? 5.163 -5.975 11.402 1.00 83.25 107 VAL A CA 1
ATOM 805 C C . VAL A 1 107 ? 3.726 -5.864 10.907 1.00 83.25 107 VAL A C 1
ATOM 807 O O . VAL A 1 107 ? 2.795 -5.832 11.715 1.00 83.25 107 VAL A O 1
ATOM 810 N N . ALA A 1 108 ? 3.511 -5.793 9.594 1.00 83.50 108 ALA A N 1
ATOM 811 C CA . ALA A 1 108 ? 2.158 -5.850 9.052 1.00 83.50 108 ALA A CA 1
ATOM 812 C C . ALA A 1 108 ? 1.469 -7.162 9.484 1.00 83.50 108 ALA A C 1
ATOM 814 O O . ALA A 1 108 ? 2.083 -8.227 9.499 1.00 83.50 108 ALA A O 1
ATOM 815 N N . GLY A 1 109 ? 0.208 -7.069 9.896 1.00 81.12 109 GLY A N 1
ATOM 816 C CA . GLY A 1 109 ? -0.571 -8.135 10.529 1.00 81.12 109 GLY A CA 1
ATOM 817 C C . GLY A 1 109 ? -0.470 -8.154 12.059 1.00 81.12 109 GLY A C 1
ATOM 818 O O . GLY A 1 109 ? -1.265 -8.824 12.717 1.00 81.12 109 GLY A O 1
ATOM 819 N N . SER A 1 110 ? 0.465 -7.405 12.658 1.00 86.00 110 SER A N 1
ATOM 820 C CA . SER A 1 110 ? 0.572 -7.314 14.118 1.00 86.00 110 SER A CA 1
ATOM 821 C C . SER A 1 110 ? -0.601 -6.549 14.736 1.00 86.00 110 SER A C 1
ATOM 823 O O . SER A 1 110 ? -1.169 -5.624 14.147 1.00 86.00 110 SER A O 1
ATOM 825 N N . LYS A 1 111 ? -0.965 -6.931 15.966 1.00 87.81 111 LYS A N 1
ATOM 826 C CA . LYS A 1 111 ? -1.942 -6.184 16.761 1.00 87.81 111 LYS A CA 1
ATOM 827 C C . LYS A 1 111 ? -1.324 -4.861 17.205 1.00 87.81 111 LYS A C 1
ATOM 829 O O . LYS A 1 111 ? -0.289 -4.842 17.875 1.00 87.81 111 LYS A O 1
ATOM 834 N N . ALA A 1 112 ? -2.013 -3.777 16.884 1.00 90.12 112 ALA A N 1
ATOM 835 C CA . ALA A 1 112 ? -1.714 -2.443 17.370 1.00 90.12 112 ALA A CA 1
ATOM 836 C C . ALA A 1 112 ? -2.718 -2.048 18.455 1.00 90.12 112 ALA A C 1
ATOM 838 O O . ALA A 1 112 ? -3.896 -2.399 18.403 1.00 90.12 112 ALA A O 1
ATOM 839 N N . ARG A 1 113 ? -2.267 -1.283 19.438 1.00 91.31 113 ARG A N 1
ATOM 840 C CA . ARG A 1 113 ? -3.109 -0.570 20.387 1.00 91.31 113 ARG A CA 1
ATOM 841 C C . ARG A 1 113 ? -2.960 0.914 20.101 1.00 91.31 113 ARG A C 1
ATOM 843 O O . ARG A 1 113 ? -1.887 1.479 20.286 1.00 91.31 113 ARG A O 1
ATOM 850 N N . LEU A 1 114 ? -4.038 1.523 19.637 1.00 89.75 114 LEU A N 1
ATOM 851 C CA . LEU A 1 114 ? -4.126 2.957 19.439 1.00 89.75 114 LEU A CA 1
ATOM 852 C C . LEU A 1 114 ? -4.566 3.582 20.757 1.00 89.75 114 LEU A C 1
ATOM 854 O O . LEU A 1 114 ? -5.599 3.187 21.298 1.00 89.75 114 LEU A O 1
ATOM 858 N N . VAL A 1 115 ? -3.782 4.514 21.283 1.00 90.25 115 VAL A N 1
ATOM 859 C CA . VAL A 1 115 ? -4.045 5.186 22.557 1.00 90.25 115 VAL A CA 1
ATOM 860 C C . VAL A 1 115 ? -4.224 6.672 22.296 1.00 90.25 115 VAL A C 1
ATOM 862 O O . VAL A 1 115 ? -3.390 7.301 21.644 1.00 90.25 115 VAL A O 1
ATOM 865 N N . THR A 1 116 ? -5.320 7.234 22.797 1.00 89.00 116 THR A N 1
ATOM 866 C CA . THR A 1 116 ? -5.535 8.680 22.791 1.00 89.00 116 THR A CA 1
ATOM 867 C C . THR A 1 116 ? -4.948 9.285 24.060 1.00 89.00 116 THR A C 1
ATOM 869 O O . THR A 1 116 ? -5.224 8.808 25.161 1.00 89.00 116 THR A O 1
ATOM 872 N N . ILE A 1 117 ? -4.175 10.356 23.913 1.00 85.38 117 ILE A N 1
ATOM 873 C CA . ILE A 1 117 ? -3.522 11.066 25.026 1.00 85.38 117 ILE A CA 1
ATOM 874 C C . ILE A 1 117 ? -4.504 12.038 25.727 1.00 85.38 117 ILE A C 1
ATOM 876 O O . ILE A 1 117 ? -4.207 12.591 26.780 1.00 85.38 117 ILE A O 1
ATOM 880 N N . GLU A 1 118 ? -5.696 12.253 25.162 1.00 79.88 118 GLU A N 1
ATOM 881 C CA . GLU A 1 118 ? -6.742 13.121 25.728 1.00 79.88 118 GLU A CA 1
ATOM 882 C C . GLU A 1 118 ? -7.432 12.492 26.945 1.00 79.88 118 GLU A C 1
ATOM 884 O O . GLU A 1 118 ? -7.548 11.275 27.017 1.00 79.88 118 GLU A O 1
ATOM 889 N N . GLU A 1 119 ? -7.934 13.309 27.880 1.00 74.75 119 GLU A N 1
ATOM 890 C CA . GLU A 1 119 ? -8.750 12.832 29.004 1.00 74.75 119 GLU A CA 1
ATOM 891 C C . GLU A 1 119 ? -10.254 12.816 28.649 1.00 74.75 119 GLU A C 1
ATOM 893 O O . GLU A 1 119 ? -10.793 13.852 28.249 1.00 74.75 119 GLU A O 1
ATOM 898 N N . PRO A 1 120 ? -10.966 11.685 28.837 1.00 76.25 120 PRO A N 1
ATOM 899 C CA . PRO A 1 120 ? -10.459 10.405 29.333 1.00 76.25 120 PRO A CA 1
ATOM 900 C C . PRO A 1 120 ? -9.659 9.644 28.265 1.00 76.25 120 PRO A C 1
ATOM 902 O O . PRO A 1 120 ? -10.087 9.541 27.115 1.00 76.25 120 PRO A O 1
ATOM 905 N N . ALA A 1 121 ? -8.528 9.061 28.678 1.00 80.69 121 ALA A N 1
ATOM 906 C CA . ALA A 1 121 ? -7.700 8.261 27.784 1.00 80.69 121 ALA A CA 1
ATOM 907 C C . ALA A 1 121 ? -8.495 7.048 27.298 1.00 80.69 121 ALA A C 1
ATOM 909 O O . ALA A 1 121 ? -9.076 6.307 28.095 1.00 80.69 121 ALA A O 1
ATOM 910 N N . ASN A 1 122 ? -8.511 6.842 25.985 1.00 85.62 122 ASN A N 1
ATOM 911 C CA . ASN A 1 122 ? -9.166 5.716 25.349 1.00 85.62 122 ASN A CA 1
ATOM 912 C C . ASN A 1 122 ? -8.119 4.859 24.637 1.00 85.62 122 ASN A C 1
ATOM 914 O O . ASN A 1 122 ? -7.135 5.369 24.098 1.00 85.62 122 ASN A O 1
ATOM 918 N N . SER A 1 123 ? -8.326 3.544 24.639 1.00 89.75 123 SER A N 1
ATOM 919 C CA . SER A 1 123 ? -7.453 2.608 23.941 1.00 89.75 123 SER A CA 1
ATOM 920 C C . SER A 1 123 ? -8.267 1.667 23.073 1.00 89.75 123 SER A C 1
ATOM 922 O O . SER A 1 123 ? -9.168 0.988 23.567 1.00 89.75 123 SER A O 1
ATOM 924 N N . VAL A 1 124 ? -7.904 1.580 21.801 1.00 91.12 124 VAL A N 1
ATOM 925 C CA . VAL A 1 124 ? -8.595 0.770 20.799 1.00 91.12 124 VAL A CA 1
ATOM 926 C C . VAL A 1 124 ? -7.609 -0.238 20.233 1.00 91.12 124 VAL A C 1
ATOM 928 O O . VAL A 1 124 ? -6.457 0.088 19.952 1.00 91.12 124 VAL A O 1
ATOM 931 N N . THR A 1 125 ? -8.047 -1.484 20.077 1.00 91.81 125 THR A N 1
ATOM 932 C CA . THR A 1 125 ? -7.231 -2.504 19.409 1.00 91.81 125 THR A CA 1
ATOM 933 C C . THR A 1 125 ? -7.463 -2.422 17.906 1.00 91.81 125 THR A C 1
ATOM 935 O O . THR A 1 125 ? -8.604 -2.484 17.457 1.00 91.81 125 THR A O 1
ATOM 938 N N . GLY A 1 126 ? -6.378 -2.296 17.152 1.00 89.69 126 GLY A N 1
ATOM 939 C CA . GLY A 1 126 ? -6.338 -2.319 15.698 1.00 89.69 126 GLY A CA 1
ATOM 940 C C . GLY A 1 126 ? -5.343 -3.356 15.174 1.00 89.69 126 GLY A C 1
ATOM 941 O O . GLY A 1 126 ? -4.722 -4.102 15.939 1.00 89.69 126 GLY A O 1
ATOM 942 N N . VAL A 1 127 ? -5.175 -3.393 13.857 1.00 89.00 127 VAL A N 1
ATOM 943 C CA . VAL A 1 127 ? -4.209 -4.262 13.171 1.00 89.00 127 VAL A CA 1
ATOM 944 C C . VAL A 1 127 ? -3.371 -3.413 12.231 1.00 89.00 127 VAL A C 1
ATOM 946 O O . VAL A 1 127 ? -3.917 -2.627 11.462 1.00 89.00 127 VAL A O 1
ATOM 949 N N . VAL A 1 128 ? -2.049 -3.555 12.286 1.00 88.38 128 VAL A N 1
ATOM 950 C CA . VAL A 1 128 ? -1.152 -2.880 11.341 1.00 88.38 128 VAL A CA 1
ATOM 951 C C . VAL A 1 128 ? -1.348 -3.502 9.964 1.00 88.38 128 VAL A C 1
ATOM 953 O O . VAL A 1 128 ? -1.150 -4.699 9.801 1.00 88.38 128 VAL A O 1
ATOM 956 N N . ILE A 1 129 ? -1.723 -2.706 8.972 1.00 86.06 129 ILE A N 1
ATOM 957 C CA . ILE A 1 129 ? -1.922 -3.163 7.592 1.00 86.06 129 ILE A CA 1
ATOM 958 C C . ILE A 1 129 ? -0.691 -2.864 6.740 1.00 86.06 129 ILE A C 1
ATOM 960 O O . ILE A 1 129 ? -0.280 -3.692 5.928 1.00 86.06 129 ILE A O 1
ATOM 964 N N . ALA A 1 130 ? -0.068 -1.707 6.963 1.00 82.44 130 ALA A N 1
ATOM 965 C CA . ALA A 1 130 ? 1.157 -1.307 6.288 1.00 82.44 130 ALA A CA 1
ATOM 966 C C . ALA A 1 130 ? 2.133 -0.643 7.265 1.00 82.44 130 ALA A C 1
ATOM 968 O O . ALA A 1 130 ? 1.738 -0.006 8.242 1.00 82.44 130 ALA A O 1
ATOM 969 N N . THR A 1 131 ? 3.421 -0.797 6.982 1.00 81.75 131 THR A N 1
ATOM 970 C CA . THR A 1 131 ? 4.536 -0.247 7.762 1.00 81.75 131 THR A CA 1
ATOM 971 C C . THR A 1 131 ? 5.357 0.683 6.876 1.00 81.75 131 THR A C 1
ATOM 973 O O . THR A 1 131 ? 5.559 0.376 5.701 1.00 81.75 131 THR A O 1
ATOM 976 N N . GLY A 1 132 ? 5.868 1.781 7.424 1.00 74.19 132 GLY A N 1
ATOM 977 C CA . GLY A 1 132 ? 6.642 2.776 6.682 1.00 74.19 132 GLY A CA 1
ATOM 978 C C . GLY A 1 132 ? 6.707 4.100 7.437 1.00 74.19 132 GLY A C 1
ATOM 979 O O . GLY A 1 132 ? 6.306 4.163 8.597 1.00 74.19 132 GLY A O 1
ATOM 980 N N . GLU A 1 133 ? 7.201 5.146 6.773 1.00 69.62 133 GLU A N 1
ATOM 981 C CA . GLU A 1 133 ? 7.179 6.520 7.302 1.00 69.62 133 GLU A CA 1
ATOM 982 C C . GLU A 1 133 ? 5.736 6.988 7.560 1.00 69.62 133 GLU A C 1
ATOM 984 O O . GLU A 1 133 ? 5.430 7.540 8.614 1.00 69.62 133 GLU A O 1
ATOM 989 N N . GLU A 1 134 ? 4.829 6.629 6.650 1.00 78.06 134 GLU A N 1
ATOM 990 C CA . GLU A 1 134 ? 3.379 6.727 6.808 1.00 78.06 134 GLU A CA 1
ATOM 991 C C . GLU A 1 134 ? 2.790 5.311 6.880 1.00 78.06 134 GLU A C 1
ATOM 993 O O . GLU A 1 134 ? 2.404 4.710 5.876 1.00 78.06 134 GLU A O 1
ATOM 998 N N . GLY A 1 135 ? 2.805 4.731 8.082 1.00 84.69 135 GLY A N 1
ATOM 999 C CA . GLY A 1 135 ? 2.201 3.427 8.342 1.00 84.69 135 GLY A CA 1
ATOM 1000 C C . GLY A 1 135 ? 0.676 3.492 8.330 1.00 84.69 135 GLY A C 1
ATOM 1001 O O . GLY A 1 135 ? 0.068 4.561 8.340 1.00 84.69 135 GLY A O 1
ATOM 1002 N N . GLU A 1 136 ? 0.028 2.334 8.324 1.00 89.19 136 GLU A N 1
ATOM 1003 C CA . GLU A 1 136 ? -1.425 2.278 8.235 1.00 89.19 136 GLU A CA 1
ATOM 1004 C C . GLU A 1 136 ? -2.000 1.190 9.135 1.00 89.19 136 GLU A C 1
ATOM 1006 O O . GLU A 1 136 ? -1.503 0.061 9.175 1.00 89.19 136 GLU A O 1
ATOM 1011 N N . VAL A 1 137 ? -3.052 1.544 9.872 1.00 90.12 137 VAL A N 1
ATOM 1012 C CA . VAL A 1 137 ? -3.662 0.693 10.895 1.00 90.12 137 VAL A CA 1
ATOM 1013 C C . VAL A 1 137 ? -5.161 0.585 10.642 1.00 90.12 137 VAL A C 1
ATOM 1015 O O . VAL A 1 137 ? -5.853 1.593 10.510 1.00 90.12 137 VAL A O 1
ATOM 1018 N N . ALA A 1 138 ? -5.672 -0.643 10.582 1.00 90.94 138 ALA A N 1
ATOM 1019 C CA . ALA A 1 138 ? -7.099 -0.916 10.540 1.00 90.94 138 ALA A CA 1
ATOM 1020 C C . ALA A 1 138 ? -7.687 -0.860 11.950 1.00 90.94 138 ALA A C 1
ATOM 1022 O O . ALA A 1 138 ? -7.128 -1.437 12.889 1.00 90.94 138 ALA A O 1
ATOM 1023 N N . ILE A 1 139 ? -8.829 -0.196 12.082 1.00 92.31 139 ILE A N 1
ATOM 1024 C CA . ILE A 1 139 ? -9.548 0.021 13.333 1.00 92.31 139 ILE A CA 1
ATOM 1025 C C . ILE A 1 139 ? -11.024 -0.383 13.198 1.00 92.31 139 ILE A C 1
ATOM 1027 O O . ILE A 1 139 ? -11.605 -0.247 12.117 1.00 92.31 139 ILE A O 1
ATOM 1031 N N . PRO A 1 140 ? -11.660 -0.834 14.293 1.00 90.94 140 PRO A N 1
ATOM 1032 C CA . PRO A 1 140 ? -13.094 -1.098 14.314 1.00 90.94 140 PRO A CA 1
ATOM 1033 C C . PRO A 1 140 ? -13.918 0.169 14.018 1.00 90.94 140 PRO A C 1
ATOM 1035 O O . PRO A 1 140 ? -13.552 1.254 14.488 1.00 90.94 140 PRO A O 1
ATOM 1038 N N . PRO A 1 141 ? -15.059 0.047 13.314 1.00 89.31 141 PRO A N 1
ATOM 1039 C CA . PRO A 1 141 ? -15.888 1.191 12.927 1.00 89.31 141 PRO A CA 1
ATOM 1040 C C . PRO A 1 141 ? -16.440 1.958 14.136 1.00 89.31 141 PRO A C 1
ATOM 1042 O O . PRO A 1 141 ? -16.444 3.187 14.126 1.00 89.31 141 PRO A O 1
ATOM 1045 N N . ASP A 1 142 ? -16.790 1.255 15.218 1.00 90.88 142 ASP A N 1
ATOM 1046 C CA . ASP A 1 142 ? -17.327 1.844 16.457 1.00 90.88 142 ASP A CA 1
ATOM 1047 C C . ASP A 1 142 ? -16.375 2.856 17.115 1.00 90.88 142 ASP A C 1
ATOM 1049 O O . ASP A 1 142 ? -16.791 3.708 17.896 1.00 90.88 142 ASP A O 1
ATOM 1053 N N . SER A 1 143 ? -15.077 2.757 16.821 1.00 88.94 143 SER A N 1
ATOM 1054 C CA . SER A 1 143 ? -14.037 3.623 17.383 1.00 88.94 143 SER A CA 1
ATOM 1055 C C . SER A 1 143 ? -13.511 4.668 16.397 1.00 88.94 143 SER A C 1
ATOM 1057 O O . SER A 1 143 ? -12.660 5.483 16.760 1.00 88.94 143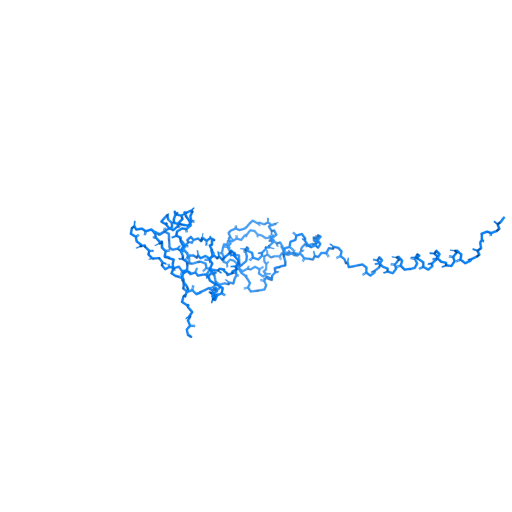 SER A O 1
ATOM 1059 N N . ALA A 1 144 ? -13.990 4.665 15.151 1.00 87.12 144 ALA A N 1
ATOM 1060 C CA . ALA A 1 144 ? -13.381 5.432 14.071 1.00 87.12 144 ALA A CA 1
ATOM 1061 C C . ALA A 1 144 ? -13.463 6.950 14.273 1.00 87.12 144 ALA A C 1
ATOM 1063 O O . ALA A 1 144 ? -12.485 7.651 14.027 1.00 87.12 144 ALA A O 1
ATOM 1064 N N . GLU A 1 145 ? -14.590 7.465 14.768 1.00 88.75 145 GLU A N 1
ATOM 1065 C CA . GLU A 1 145 ? -14.778 8.906 14.980 1.00 88.75 145 GLU A CA 1
ATOM 1066 C C . GLU A 1 145 ? -13.845 9.460 16.070 1.00 88.75 145 GLU A C 1
ATOM 1068 O O . GLU A 1 145 ? -13.214 10.511 15.895 1.00 88.75 145 GLU A O 1
ATOM 1073 N N . ALA A 1 146 ? -13.699 8.720 17.173 1.00 87.50 146 ALA A N 1
ATOM 1074 C CA . ALA A 1 146 ? -12.805 9.081 18.268 1.00 87.50 146 ALA A CA 1
ATOM 1075 C C . ALA A 1 146 ? -11.338 9.079 17.810 1.00 87.50 146 ALA A C 1
ATOM 1077 O O . ALA A 1 146 ? -10.613 10.050 18.039 1.00 87.50 146 ALA A O 1
ATOM 1078 N N . ILE A 1 147 ? -10.919 8.031 17.091 1.00 89.44 147 ILE A N 1
ATOM 1079 C CA . ILE A 1 147 ? -9.551 7.912 16.570 1.00 89.44 147 ILE A CA 1
ATOM 1080 C C . ILE A 1 147 ? -9.259 8.979 15.511 1.00 89.44 147 ILE A C 1
ATOM 1082 O O . ILE A 1 147 ? -8.209 9.616 15.568 1.00 89.44 147 ILE A O 1
ATOM 1086 N N . ALA A 1 148 ? -10.186 9.246 14.587 1.00 88.50 148 ALA A N 1
ATOM 1087 C CA . ALA A 1 148 ? -10.018 10.291 13.575 1.00 88.50 148 ALA A CA 1
ATOM 1088 C C . ALA A 1 148 ? -9.896 11.694 14.197 1.00 88.50 148 ALA A C 1
ATOM 1090 O O . ALA A 1 148 ? -9.196 12.565 13.671 1.00 88.50 148 ALA A O 1
ATOM 1091 N N . THR A 1 149 ? -10.573 11.929 15.322 1.00 89.69 149 THR A N 1
ATOM 1092 C CA . THR A 1 149 ? -10.473 13.186 16.071 1.00 89.69 149 THR A CA 1
ATOM 1093 C C . THR A 1 149 ? -9.123 13.312 16.772 1.00 89.69 149 THR A C 1
ATOM 1095 O O . THR A 1 149 ? -8.458 14.335 16.599 1.00 89.69 149 THR A O 1
ATOM 1098 N N . ALA A 1 150 ? -8.683 12.270 17.483 1.00 88.44 150 ALA A N 1
ATOM 1099 C CA . ALA A 1 150 ? -7.381 12.250 18.152 1.00 88.44 150 ALA A CA 1
ATOM 1100 C C . ALA A 1 150 ? -6.216 12.369 17.152 1.00 88.44 150 ALA A C 1
ATOM 1102 O O . ALA A 1 150 ? -5.282 13.143 17.355 1.00 88.44 150 ALA A O 1
ATOM 1103 N N . HIS A 1 151 ? -6.308 11.676 16.014 1.00 89.44 151 HIS A N 1
ATOM 1104 C CA . HIS A 1 151 ? -5.309 11.747 14.952 1.00 89.44 151 HIS A CA 1
ATOM 1105 C C . HIS A 1 151 ? -5.156 13.170 14.402 1.00 89.44 151 HIS A C 1
ATOM 1107 O O . HIS A 1 151 ? -4.047 13.696 14.346 1.00 89.44 151 HIS A O 1
ATOM 1113 N N . ARG A 1 152 ? -6.271 13.847 14.083 1.00 89.12 152 ARG A N 1
ATOM 1114 C CA . ARG A 1 152 ? -6.245 15.243 13.602 1.00 89.12 152 ARG A CA 1
ATOM 1115 C C . ARG A 1 152 ? -5.655 16.227 14.609 1.00 89.12 152 ARG A C 1
ATOM 1117 O O . ARG A 1 152 ? -5.155 17.272 14.205 1.00 89.12 152 ARG A O 1
ATOM 1124 N N . ARG A 1 153 ? -5.737 15.921 15.903 1.00 88.25 153 ARG A N 1
ATOM 1125 C CA . ARG A 1 153 ? -5.188 16.749 16.984 1.00 88.25 153 ARG A CA 1
ATOM 1126 C C . ARG A 1 153 ? -3.739 16.406 17.334 1.00 88.25 153 ARG A C 1
ATOM 1128 O O . ARG A 1 153 ? -3.157 17.095 18.164 1.00 88.25 153 ARG A O 1
ATOM 1135 N N . GLY A 1 154 ? -3.162 15.368 16.724 1.00 87.44 154 GLY A N 1
ATOM 1136 C CA . GLY A 1 154 ? -1.829 14.878 17.073 1.00 87.44 154 GLY A CA 1
ATOM 1137 C C . GLY A 1 154 ? -1.764 14.241 18.465 1.00 87.44 154 GLY A C 1
ATOM 1138 O O . GLY A 1 154 ? -0.691 14.168 19.050 1.00 87.44 154 GLY A O 1
ATOM 1139 N N . SER A 1 155 ? -2.903 13.800 19.007 1.00 89.94 155 SER A N 1
ATOM 1140 C CA . SER A 1 155 ? -3.030 13.187 20.336 1.00 89.94 155 SER A CA 1
ATOM 1141 C C . SER A 1 155 ? -3.190 11.663 20.263 1.00 89.94 155 SER A C 1
ATOM 1143 O O . SER A 1 155 ? -3.720 11.046 21.187 1.00 89.94 155 SER A O 1
ATOM 1145 N N . LEU A 1 156 ? -2.759 11.053 19.155 1.00 89.00 156 LEU A N 1
ATOM 1146 C CA . LEU A 1 156 ? -2.851 9.620 18.893 1.00 89.00 156 LEU A CA 1
ATOM 1147 C C . LEU A 1 156 ? -1.459 8.985 18.904 1.00 89.00 156 LEU A C 1
ATOM 1149 O O . LEU A 1 156 ? -0.615 9.333 18.081 1.00 89.00 156 LEU A O 1
ATOM 1153 N N . GLU A 1 157 ? -1.262 7.998 19.770 1.00 88.88 157 GLU A N 1
ATOM 1154 C CA . GLU A 1 157 ? -0.075 7.144 19.770 1.00 88.88 157 GLU A CA 1
ATOM 1155 C C . GLU A 1 157 ? -0.434 5.710 19.381 1.00 88.88 157 GLU A C 1
ATOM 1157 O O . GLU A 1 157 ? -1.457 5.162 19.801 1.00 88.88 157 GLU A O 1
ATOM 1162 N N . VAL A 1 158 ? 0.426 5.082 18.577 1.00 88.94 158 VAL A N 1
ATOM 1163 C CA . VAL A 1 158 ? 0.282 3.681 18.175 1.00 88.94 158 VAL A CA 1
ATOM 1164 C C . VAL A 1 158 ? 1.330 2.848 18.893 1.00 88.94 158 VAL A C 1
ATOM 1166 O O . VAL A 1 158 ? 2.529 2.985 18.662 1.00 88.94 158 VAL A O 1
ATOM 1169 N N . LEU A 1 159 ? 0.862 1.941 19.741 1.00 87.44 159 LEU A N 1
ATOM 1170 C CA . LEU A 1 159 ? 1.685 0.952 20.421 1.00 87.44 159 LEU A CA 1
ATOM 1171 C C . LEU A 1 159 ? 1.528 -0.383 19.701 1.00 87.44 159 LEU A C 1
ATOM 1173 O O . LEU A 1 159 ? 0.410 -0.819 19.446 1.00 87.44 159 LEU A O 1
ATOM 1177 N N . VAL A 1 160 ? 2.622 -1.066 19.392 1.00 84.38 160 VAL A N 1
ATOM 1178 C CA . VAL A 1 160 ? 2.572 -2.401 18.779 1.00 84.38 160 VAL A CA 1
ATOM 1179 C C . VAL A 1 160 ? 3.120 -3.428 19.749 1.00 84.38 160 VAL A C 1
ATOM 1181 O O . VAL A 1 160 ? 4.131 -3.195 20.411 1.00 84.38 160 VAL A O 1
ATOM 1184 N N . SER A 1 161 ? 2.442 -4.570 19.851 1.00 72.69 161 SER A N 1
ATOM 1185 C CA . SER A 1 161 ? 3.009 -5.711 20.561 1.00 72.69 161 SER A CA 1
ATOM 1186 C C . SER A 1 161 ? 4.033 -6.355 19.637 1.00 72.69 161 SER A C 1
ATOM 1188 O O . SER A 1 161 ? 3.655 -6.949 18.628 1.00 72.69 161 SER A O 1
ATOM 1190 N N . VAL A 1 162 ? 5.316 -6.248 19.973 1.00 60.91 162 VAL A N 1
ATOM 1191 C CA . VAL A 1 162 ? 6.337 -7.113 19.376 1.00 60.91 162 VAL A CA 1
ATOM 1192 C C . VAL A 1 162 ? 6.069 -8.501 19.953 1.00 60.91 162 VAL A C 1
ATOM 1194 O O . VAL A 1 162 ? 6.251 -8.709 21.148 1.00 60.91 162 VAL A O 1
ATOM 1197 N N . GLY A 1 163 ? 5.461 -9.386 19.164 1.00 53.16 163 GLY A N 1
ATOM 1198 C CA . GLY A 1 163 ? 5.262 -10.773 19.578 1.00 53.16 163 GLY A CA 1
ATOM 1199 C C . GLY A 1 163 ? 6.614 -11.472 19.707 1.00 53.16 163 GLY A C 1
ATOM 1200 O O . GLY A 1 163 ? 7.460 -11.281 18.834 1.00 53.16 163 GLY A O 1
ATOM 1201 N N . ASP A 1 164 ? 6.786 -12.219 20.801 1.00 39.72 164 ASP A N 1
ATOM 1202 C CA . ASP A 1 164 ? 7.864 -13.197 21.020 1.00 39.72 164 ASP A CA 1
ATOM 1203 C C . ASP A 1 164 ? 7.909 -14.275 19.922 1.00 39.72 164 ASP A C 1
ATOM 1205 O O . ASP A 1 164 ? 6.820 -14.684 19.443 1.00 39.72 164 ASP A O 1
#

pLDDT: mean 86.57, std 8.36, range [39.72, 97.0]

Foldseek 3Di:
DDDDPVVVVVVVVVVVVVVVCVVPPPDQWDWFWFFQAWDAFLAQCPPRIDTDIDGPPPADDDDRPQWTAQHGDGGGHTDHNVGIAHSLLHAPPQWDKDWDADDQLDDRQFWKWKWFQDPVIDIFIWTWNADDRGTMTTGHPVCVVVSVVSVVVVRIDIDTDPDD

Secondary structure (DSSP, 8-state):
-PPPTHHHHHHHHHHHHHHHHHHTSPPSEEEEEEESS-B-TT-B-SSSEEEEEEETTSS-----TT-EESS-B-TTPBP-GGGEE-GGGPPPTT-EEEEE---TT--TT-EEEEEE-SSSP-EEEEEEEE-SSSEEEEE-GGGHHHHHHHHHTT-EEEEE----

Radius of gyration: 25.53 Å; chains: 1; bounding box: 63×41×75 Å